Protein AF-A0A329SCL1-F1 (afdb_monomer)

pLDDT: mean 77.86, std 14.29, range [54.31, 95.12]

Solvent-accessible surface area (backbone atoms only — not comparable to full-atom values): 5382 Å² total; per-residue (Å²): 89,80,91,72,79,44,91,79,51,74,50,78,46,80,48,78,44,67,56,67,79,76,83,73,79,59,70,47,101,88,48,82,52,91,72,85,79,83,73,90,77,52,67,78,46,49,47,26,38,39,45,40,33,40,76,89,67,52,72,55,79,76,42,79,51,70,89,72,79,83,81,88,71,81,87,76,90,127

Mean predicted aligned error: 11.89 Å

Sequence (78 aa):
MTGLGVDMAYNAEQTPVPFKYLSQATISNKGARTIWIHSTGKDKDRLTFMLLRDSLGRKYLLYLVVKVKPSTVTATLV

Structure (mmCIF, N/CA/C/O backbone):
data_AF-A0A329SCL1-F1
#
_entry.id   AF-A0A329SCL1-F1
#
loop_
_atom_site.group_PDB
_atom_site.id
_atom_site.type_symbol
_atom_site.label_atom_id
_atom_site.label_alt_id
_atom_site.label_comp_id
_atom_site.label_asym_id
_atom_site.label_entity_id
_atom_site.label_seq_id
_atom_site.pdbx_PDB_ins_code
_atom_site.Cartn_x
_atom_site.Cartn_y
_atom_site.Cartn_z
_atom_site.occupancy
_atom_site.B_iso_or_equiv
_atom_site.auth_seq_id
_atom_site.auth_comp_id
_atom_site.auth_asym_id
_atom_site.auth_atom_id
_atom_site.pdbx_PDB_model_num
ATOM 1 N N . MET A 1 1 ? 19.721 1.750 -17.880 1.00 62.16 1 MET A N 1
ATOM 2 C CA . MET A 1 1 ? 18.548 1.156 -18.559 1.00 62.16 1 MET A CA 1
ATOM 3 C C . MET A 1 1 ? 18.824 0.914 -20.037 1.00 62.16 1 MET A C 1
ATOM 5 O O . MET A 1 1 ? 18.746 -0.228 -20.463 1.00 62.16 1 MET A O 1
ATOM 9 N N . THR A 1 2 ? 19.300 1.915 -20.779 1.00 60.28 2 THR A N 1
ATOM 10 C CA . THR A 1 2 ? 19.692 1.804 -22.199 1.00 60.28 2 THR A CA 1
ATOM 11 C C . THR A 1 2 ? 20.748 0.733 -22.512 1.00 60.28 2 THR A C 1
ATOM 13 O O . THR A 1 2 ? 20.668 0.108 -23.558 1.00 60.28 2 THR A O 1
ATOM 16 N N . GLY A 1 3 ? 21.682 0.435 -21.600 1.00 78.25 3 GLY A N 1
ATOM 17 C CA . GLY A 1 3 ? 22.645 -0.672 -21.766 1.00 78.25 3 GLY A CA 1
ATOM 18 C C . GLY A 1 3 ? 22.102 -2.081 -21.466 1.00 78.25 3 GLY A C 1
ATOM 19 O O . GLY A 1 3 ? 22.810 -3.055 -21.678 1.00 78.25 3 GLY A O 1
ATOM 20 N N . LEU A 1 4 ? 20.869 -2.194 -20.958 1.00 84.81 4 LEU A N 1
ATOM 21 C CA . LEU A 1 4 ? 20.206 -3.461 -20.607 1.00 84.81 4 LEU A CA 1
ATOM 22 C C . LEU A 1 4 ? 19.056 -3.808 -21.571 1.00 84.81 4 LEU A C 1
ATOM 24 O O . LEU A 1 4 ? 18.359 -4.791 -21.350 1.00 84.81 4 LEU A O 1
ATOM 28 N N . GLY A 1 5 ? 18.807 -2.977 -22.592 1.00 91.25 5 GLY A N 1
ATOM 29 C CA . GLY A 1 5 ? 17.644 -3.120 -23.477 1.00 91.25 5 GLY A CA 1
ATOM 30 C C . GLY A 1 5 ? 16.295 -2.875 -22.788 1.00 91.25 5 GLY A C 1
ATOM 31 O O . GLY A 1 5 ? 15.257 -3.235 -23.333 1.00 91.25 5 GLY A O 1
ATOM 32 N N . VAL A 1 6 ? 16.292 -2.279 -21.591 1.00 86.81 6 VAL A N 1
ATOM 33 C CA . VAL A 1 6 ? 15.070 -1.966 -20.839 1.00 86.81 6 VAL A CA 1
ATOM 34 C C . VAL A 1 6 ? 14.703 -0.510 -21.081 1.00 86.81 6 VAL A C 1
ATOM 36 O O . VAL A 1 6 ? 15.475 0.381 -20.726 1.00 86.81 6 VAL A O 1
ATOM 39 N N . ASP A 1 7 ? 13.519 -0.282 -21.644 1.00 91.19 7 ASP A N 1
ATOM 40 C CA . ASP A 1 7 ? 12.994 1.059 -21.921 1.00 91.19 7 ASP A CA 1
ATOM 41 C C . ASP A 1 7 ? 12.380 1.704 -20.665 1.00 91.19 7 ASP A C 1
ATOM 43 O O . ASP A 1 7 ? 12.718 2.825 -20.287 1.00 91.19 7 ASP A O 1
ATOM 47 N N . MET A 1 8 ? 11.556 0.948 -19.930 1.00 91.69 8 MET A N 1
ATOM 48 C CA . MET A 1 8 ? 10.876 1.419 -18.722 1.00 91.69 8 MET A CA 1
ATOM 49 C C . MET A 1 8 ? 10.886 0.356 -17.623 1.00 91.69 8 MET A C 1
ATOM 51 O O . MET A 1 8 ? 10.658 -0.823 -17.883 1.00 91.69 8 MET A O 1
ATOM 55 N N . ALA A 1 9 ? 11.141 0.776 -16.384 1.00 92.69 9 ALA A N 1
ATOM 56 C CA . ALA A 1 9 ? 11.041 -0.080 -15.210 1.00 92.69 9 ALA A CA 1
ATOM 57 C C . ALA A 1 9 ? 9.939 0.447 -14.294 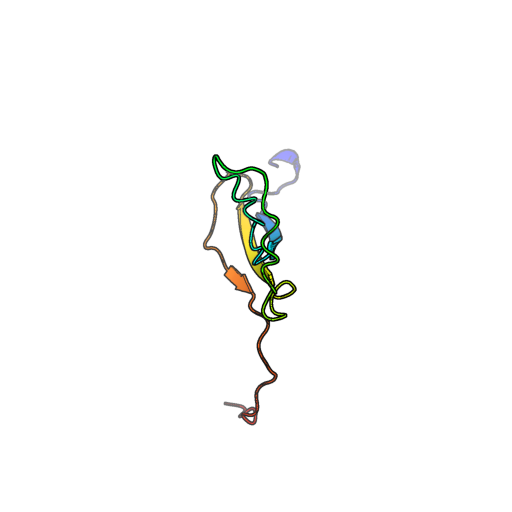1.00 92.69 9 ALA A C 1
ATOM 59 O O . ALA A 1 9 ? 9.780 1.658 -14.141 1.00 92.69 9 ALA A O 1
ATOM 60 N N . TYR A 1 10 ? 9.206 -0.468 -13.670 1.00 92.94 10 TYR A N 1
ATOM 61 C CA . TYR A 1 10 ? 8.128 -0.155 -12.742 1.00 92.94 10 TYR A CA 1
ATOM 62 C C . TYR A 1 10 ? 8.441 -0.741 -11.370 1.00 92.94 10 TYR A C 1
ATOM 64 O O . TYR A 1 10 ? 8.817 -1.905 -11.259 1.00 92.94 10 TYR A O 1
ATOM 72 N N . ASN A 1 11 ? 8.258 0.063 -10.326 1.00 92.56 11 ASN A N 1
ATOM 73 C CA . ASN A 1 11 ? 8.288 -0.382 -8.943 1.00 92.56 11 ASN A CA 1
ATOM 74 C C . ASN A 1 11 ? 6.858 -0.457 -8.408 1.00 92.56 11 ASN A C 1
ATOM 76 O O . ASN A 1 11 ? 6.128 0.537 -8.460 1.00 92.56 11 ASN A O 1
ATOM 80 N N . ALA A 1 12 ? 6.493 -1.618 -7.873 1.00 92.94 12 ALA A N 1
ATOM 81 C CA . ALA A 1 12 ? 5.254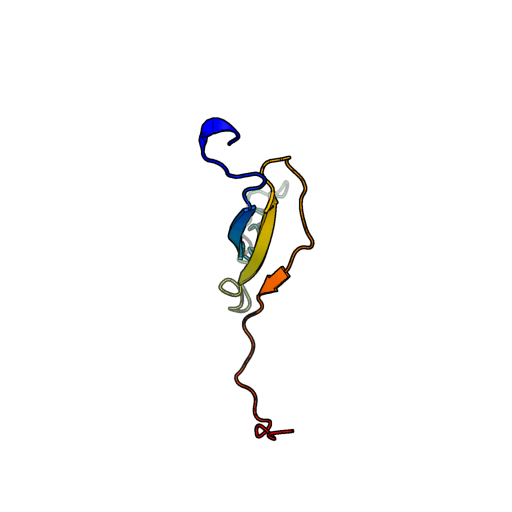 -1.828 -7.145 1.00 92.94 12 ALA A CA 1
ATOM 82 C C . ALA A 1 12 ? 5.593 -2.105 -5.679 1.00 92.94 12 ALA A C 1
ATOM 84 O O . ALA A 1 12 ? 6.356 -3.022 -5.380 1.00 92.94 12 ALA A O 1
ATOM 85 N N . GLU A 1 13 ? 5.034 -1.314 -4.771 1.00 91.38 13 GLU A N 1
ATOM 86 C CA . GLU A 1 13 ? 5.254 -1.464 -3.333 1.00 91.38 13 GLU A CA 1
ATOM 87 C C . GLU A 1 13 ? 3.921 -1.563 -2.599 1.00 91.38 13 GLU A C 1
ATOM 89 O O . GLU A 1 13 ? 2.960 -0.864 -2.923 1.00 91.38 13 GLU A O 1
ATOM 94 N N . GLN A 1 14 ? 3.881 -2.423 -1.582 1.00 91.25 14 GLN A N 1
ATOM 95 C CA . GLN A 1 14 ? 2.774 -2.533 -0.650 1.00 91.25 14 GLN A CA 1
ATOM 96 C C . GLN A 1 14 ? 3.130 -1.839 0.676 1.00 91.25 14 GLN A C 1
ATOM 98 O O . GLN A 1 14 ? 3.921 -2.363 1.459 1.00 91.25 14 GLN A O 1
ATOM 103 N N . THR A 1 15 ? 2.498 -0.702 0.967 1.00 88.38 15 THR A N 1
ATOM 104 C CA . THR A 1 15 ? 2.749 0.074 2.191 1.00 88.38 15 THR A CA 1
ATOM 105 C C . THR A 1 15 ? 1.545 -0.016 3.142 1.00 88.38 15 THR A C 1
ATOM 107 O O . THR A 1 15 ? 0.451 0.447 2.798 1.00 88.38 15 THR A O 1
ATOM 110 N N . PRO A 1 16 ? 1.690 -0.604 4.346 1.00 85.00 16 PRO A N 1
ATOM 111 C CA . PRO A 1 16 ? 0.625 -0.623 5.341 1.00 85.00 16 PRO A CA 1
ATOM 112 C C . PRO A 1 16 ? 0.506 0.736 6.040 1.00 85.00 16 PRO A C 1
ATOM 114 O O . PRO A 1 16 ? 1.487 1.298 6.520 1.00 85.00 16 PRO A O 1
ATOM 117 N N . VAL A 1 17 ? -0.721 1.224 6.168 1.00 82.19 17 VAL A N 1
ATOM 118 C CA . VAL A 1 17 ? -1.079 2.431 6.908 1.00 82.19 17 VAL A CA 1
ATOM 119 C C . VAL A 1 17 ? -1.917 2.030 8.118 1.00 82.19 17 VAL A C 1
ATOM 121 O O . VAL A 1 17 ? -3.069 1.605 7.967 1.00 82.19 17 VAL A O 1
ATOM 124 N N . PRO A 1 18 ? -1.339 2.096 9.329 1.00 74.12 18 PRO A N 1
ATOM 125 C CA . PRO A 1 18 ? -2.064 1.762 10.542 1.00 74.12 18 PRO A CA 1
ATOM 126 C C . PRO A 1 18 ? -3.068 2.869 10.879 1.00 74.12 18 PRO A C 1
ATOM 128 O O . PRO A 1 18 ? -2.729 4.053 10.837 1.00 74.12 18 PRO A O 1
ATOM 131 N N . PHE A 1 19 ? -4.274 2.495 11.312 1.00 69.81 19 PHE A N 1
ATOM 132 C CA . PHE A 1 19 ? -5.212 3.423 11.955 1.00 69.81 19 PHE A CA 1
ATOM 133 C C . PHE A 1 19 ? -4.765 3.691 13.400 1.00 69.81 19 PHE A C 1
ATOM 135 O O . PHE A 1 19 ? -5.432 3.318 14.363 1.00 69.81 19 PHE A O 1
ATOM 142 N N . LYS A 1 20 ? -3.575 4.271 13.581 1.00 63.28 20 LYS A N 1
ATOM 143 C CA . LYS A 1 20 ? -3.058 4.546 14.921 1.00 63.28 20 LYS A CA 1
ATOM 144 C C . LYS A 1 20 ? -3.700 5.822 15.457 1.00 63.28 20 LYS A C 1
ATOM 146 O O . LYS A 1 20 ? -3.483 6.902 14.914 1.00 63.28 20 LYS A O 1
ATOM 151 N N . TYR A 1 21 ? -4.432 5.707 16.563 1.00 57.72 21 TYR A N 1
ATOM 152 C CA . TYR A 1 21 ? -4.735 6.864 17.397 1.00 57.72 21 TYR A CA 1
ATOM 153 C C . TYR A 1 21 ? -3.423 7.276 18.077 1.00 57.72 21 TYR A C 1
ATOM 155 O O . TYR A 1 21 ? -2.869 6.521 18.880 1.00 57.72 21 TYR A O 1
ATOM 163 N N . LEU A 1 22 ? -2.861 8.431 17.712 1.00 60.56 22 LEU A N 1
ATOM 164 C CA . LEU A 1 22 ? -1.776 9.021 18.496 1.00 60.56 22 LEU A CA 1
ATOM 165 C C . LEU A 1 22 ? -2.350 9.295 19.888 1.00 60.56 22 LEU A C 1
ATOM 167 O O . LEU A 1 22 ? -3.322 10.040 20.009 1.00 60.56 22 LEU A O 1
ATOM 171 N N . SER A 1 23 ? -1.798 8.671 20.933 1.00 54.31 23 SER A N 1
ATOM 172 C CA . SER A 1 23 ? -2.215 8.979 22.300 1.00 54.31 23 SER A CA 1
ATOM 173 C C . SER A 1 23 ? -1.893 10.446 22.563 1.00 54.31 23 SER A C 1
ATOM 175 O O . SER A 1 23 ? -0.722 10.816 22.669 1.00 54.31 23 SER A O 1
ATOM 177 N N . GLN A 1 24 ? -2.912 11.295 22.633 1.00 54.62 24 GLN A N 1
ATOM 178 C CA . GLN A 1 24 ? -2.717 12.679 23.030 1.00 54.62 24 GLN A CA 1
ATOM 179 C C . GLN A 1 24 ? -2.557 12.704 24.548 1.00 54.62 24 GLN A C 1
ATOM 181 O O . GLN A 1 24 ? -3.501 12.437 25.288 1.00 54.62 24 GLN A O 1
ATOM 186 N N . ALA A 1 25 ? -1.348 12.997 25.024 1.00 59.34 25 ALA A N 1
ATOM 187 C CA . ALA A 1 25 ? -1.154 13.362 26.417 1.00 59.34 25 ALA A CA 1
ATOM 188 C C . ALA A 1 25 ? -1.725 14.773 26.608 1.00 59.34 25 ALA A C 1
ATOM 190 O O . ALA A 1 25 ? -1.102 15.762 26.224 1.00 59.34 25 ALA A O 1
ATOM 191 N N . THR A 1 26 ? -2.933 14.883 27.160 1.00 55.44 26 THR A N 1
ATOM 192 C CA . THR A 1 26 ? -3.497 16.187 27.524 1.00 55.44 26 THR A CA 1
ATOM 193 C C . THR A 1 26 ? -2.833 16.666 28.814 1.00 55.44 26 THR A C 1
ATOM 195 O O . THR A 1 26 ? -3.222 16.276 29.915 1.00 55.44 26 THR A O 1
ATOM 198 N N . ILE A 1 27 ? -1.806 17.509 28.691 1.00 60.84 27 ILE A N 1
ATOM 199 C CA . ILE A 1 27 ? -1.211 18.206 29.837 1.00 60.84 27 ILE A CA 1
ATOM 200 C C . ILE A 1 27 ? -2.059 19.455 30.101 1.00 60.84 27 ILE A C 1
ATOM 202 O O . ILE A 1 27 ? -2.089 20.383 29.299 1.00 60.84 27 ILE A O 1
ATOM 206 N N . SER A 1 28 ? -2.795 19.455 31.212 1.00 60.44 28 SER A N 1
ATOM 207 C CA . SER A 1 28 ? -3.545 20.618 31.699 1.00 60.44 28 SER A CA 1
ATOM 208 C C . SER A 1 28 ? -2.679 21.419 32.678 1.00 60.44 28 SER A C 1
ATOM 210 O O . SER A 1 28 ? -1.827 20.845 33.353 1.00 60.44 28 SER A O 1
ATOM 212 N N . ASN A 1 29 ? -2.952 22.719 32.850 1.00 63.44 29 ASN A N 1
ATOM 213 C CA . ASN A 1 29 ? -2.306 23.575 33.864 1.00 63.44 29 ASN A CA 1
ATOM 214 C C . ASN A 1 29 ? -2.409 23.039 35.310 1.00 63.44 29 ASN A C 1
ATOM 216 O O . ASN A 1 29 ? -1.721 23.537 36.193 1.00 63.44 29 ASN A O 1
ATOM 220 N N . LYS A 1 30 ? -3.260 22.035 35.569 1.00 69.25 30 LYS A N 1
ATOM 221 C CA . LYS A 1 30 ? -3.408 21.366 36.873 1.00 69.25 30 LYS A CA 1
ATOM 222 C C . LYS A 1 30 ? -2.517 20.119 37.048 1.00 69.25 30 LYS A C 1
ATOM 224 O O . LYS A 1 30 ? -2.679 19.408 38.034 1.00 69.25 30 LYS A O 1
ATOM 229 N N . GLY A 1 31 ? -1.604 19.846 36.112 1.00 62.06 31 GLY A N 1
ATOM 230 C CA . GLY A 1 31 ? -0.707 18.684 36.117 1.00 62.06 31 GLY A CA 1
ATOM 231 C C . GLY A 1 31 ? -1.040 17.649 35.034 1.00 62.06 31 GLY A C 1
ATOM 232 O O . GLY A 1 31 ? -2.092 17.701 34.391 1.00 62.06 31 GLY A O 1
ATOM 233 N N . ALA A 1 32 ? -0.123 16.701 34.814 1.00 64.56 32 ALA A N 1
ATOM 234 C CA . ALA A 1 32 ? -0.314 15.612 33.859 1.00 64.56 32 ALA A CA 1
ATOM 235 C C . ALA A 1 32 ? -1.430 14.676 34.346 1.00 64.56 32 ALA A C 1
ATOM 237 O O . ALA A 1 32 ? -1.295 14.012 35.374 1.00 64.56 32 ALA A O 1
ATOM 238 N N . ARG A 1 33 ? -2.539 14.612 33.604 1.00 62.16 33 ARG A N 1
ATOM 239 C CA . ARG A 1 33 ? -3.611 13.645 33.847 1.00 62.16 33 ARG A CA 1
ATOM 240 C C . ARG A 1 33 ? -3.581 12.622 32.720 1.00 62.16 33 ARG A C 1
ATOM 242 O O . ARG A 1 33 ? -3.932 12.939 31.588 1.00 62.16 33 ARG A O 1
ATOM 249 N N . THR A 1 34 ? -3.149 11.402 33.020 1.00 57.81 34 THR A N 1
ATOM 250 C CA . THR A 1 34 ? -3.191 10.300 32.053 1.00 57.81 34 THR A CA 1
ATOM 251 C C . THR A 1 34 ? -4.646 9.899 31.830 1.00 57.81 34 THR A C 1
ATOM 253 O O . THR A 1 34 ? -5.267 9.294 32.702 1.00 57.81 34 THR A O 1
ATOM 256 N N . ILE A 1 35 ? -5.206 10.263 30.676 1.00 59.53 35 ILE A N 1
ATOM 257 C CA . ILE A 1 35 ? -6.509 9.770 30.227 1.00 59.53 35 ILE A CA 1
ATOM 258 C C . ILE A 1 35 ? -6.246 8.529 29.378 1.00 59.53 35 ILE A C 1
ATOM 260 O O . ILE A 1 35 ? -5.656 8.613 28.301 1.00 59.53 35 ILE A O 1
ATOM 264 N N . TRP A 1 36 ? -6.670 7.370 29.873 1.00 57.53 36 TRP A N 1
ATOM 265 C CA . TRP A 1 36 ? -6.614 6.127 29.115 1.00 57.53 36 TRP A CA 1
ATOM 266 C C . TRP A 1 36 ? -7.713 6.139 28.056 1.00 57.53 36 TRP A C 1
ATOM 268 O O . TRP A 1 36 ? -8.897 6.014 28.364 1.00 57.53 36 TRP A O 1
ATOM 278 N N . ILE A 1 37 ? -7.319 6.308 26.797 1.00 60.44 37 ILE A N 1
ATOM 279 C CA . ILE A 1 37 ? -8.224 6.124 25.665 1.00 60.44 37 ILE A CA 1
ATOM 280 C C . ILE A 1 37 ? -8.227 4.631 25.350 1.00 60.44 37 ILE A C 1
ATOM 282 O O . ILE A 1 37 ? -7.265 4.098 24.796 1.00 60.44 37 ILE A O 1
ATOM 286 N N . HIS A 1 38 ? -9.301 3.946 25.739 1.00 59.50 38 HIS A N 1
ATOM 287 C CA . HIS A 1 38 ? -9.532 2.569 25.323 1.00 59.50 38 HIS A CA 1
ATOM 288 C C . HIS A 1 38 ? -9.791 2.549 23.815 1.00 59.50 38 HIS A C 1
ATOM 290 O O . HIS A 1 38 ? -10.721 3.187 23.325 1.00 59.50 38 HIS A O 1
ATOM 296 N N . SER A 1 39 ? -8.950 1.831 23.076 1.00 59.91 39 SER A N 1
ATOM 297 C CA . SER A 1 39 ? -9.159 1.628 21.647 1.00 59.91 39 SER A CA 1
ATOM 298 C C . SER A 1 39 ? -10.237 0.567 21.417 1.00 59.91 39 SER A C 1
ATOM 300 O O . SER A 1 39 ? -10.352 -0.390 22.181 1.00 59.91 39 SER A O 1
ATOM 302 N N . THR A 1 40 ? -11.035 0.718 20.360 1.00 60.75 40 THR A N 1
ATOM 303 C CA . THR A 1 40 ? -12.181 -0.156 20.034 1.00 60.75 40 THR A CA 1
ATOM 304 C C . THR A 1 40 ? -11.778 -1.534 19.484 1.00 60.75 40 THR A C 1
ATOM 306 O O . THR A 1 40 ? -12.609 -2.241 18.917 1.00 60.75 40 THR A O 1
ATOM 309 N N . GLY A 1 41 ? -10.507 -1.930 19.621 1.00 59.72 41 GLY A N 1
ATOM 310 C CA . GLY A 1 41 ? -9.959 -3.198 19.128 1.00 59.72 41 GLY A CA 1
ATOM 311 C C . GLY A 1 41 ? -9.656 -3.215 17.625 1.00 59.72 41 GLY A C 1
ATOM 312 O O . GLY A 1 41 ? -9.240 -4.245 17.097 1.00 59.72 41 GLY A O 1
ATOM 313 N N . LYS A 1 42 ? -9.850 -2.084 16.933 1.00 63.47 42 LYS A N 1
ATOM 314 C CA . LYS A 1 42 ? -9.538 -1.878 15.502 1.00 63.47 42 LYS A CA 1
ATOM 315 C C . LYS A 1 42 ? -8.158 -1.270 15.254 1.00 63.47 42 LYS A C 1
ATOM 317 O O . LYS A 1 42 ? -7.771 -0.993 14.132 1.00 63.47 42 LYS A O 1
ATOM 322 N N . ASP A 1 43 ? -7.378 -1.108 16.305 1.00 55.22 43 ASP A N 1
ATOM 323 C CA . ASP A 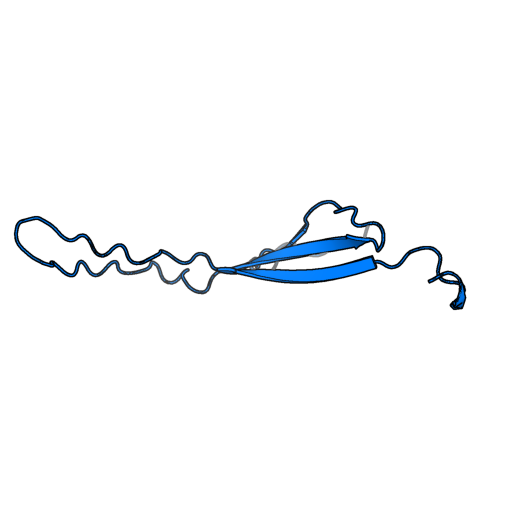1 43 ? -5.995 -0.623 16.337 1.00 55.22 43 ASP A CA 1
ATOM 324 C C . ASP A 1 43 ? -5.012 -1.526 15.561 1.00 55.22 43 ASP A C 1
ATOM 326 O O . ASP A 1 43 ? -3.885 -1.122 15.271 1.00 55.22 43 ASP A O 1
ATOM 330 N N . LYS A 1 44 ? -5.454 -2.732 15.177 1.00 56.31 44 LYS A N 1
ATOM 331 C CA . LYS A 1 44 ? -4.753 -3.647 14.260 1.00 56.31 44 LYS A CA 1
ATOM 332 C C . LYS A 1 44 ? -5.357 -3.689 12.855 1.00 56.31 44 LYS A C 1
ATOM 334 O O . LYS A 1 44 ? -4.796 -4.366 11.986 1.00 56.31 44 LYS A O 1
ATOM 339 N N . ASP A 1 45 ? -6.463 -2.984 12.619 1.00 68.12 45 ASP A N 1
ATOM 340 C CA . ASP A 1 45 ? -6.936 -2.757 11.263 1.00 68.12 45 ASP A CA 1
ATOM 341 C C . ASP A 1 45 ? -5.894 -1.881 10.566 1.00 68.12 45 ASP A C 1
ATOM 343 O O . ASP A 1 45 ? -5.397 -0.880 11.092 1.00 68.12 45 ASP A O 1
ATOM 347 N N . ARG A 1 46 ? -5.504 -2.313 9.374 1.00 70.00 46 ARG A N 1
ATOM 348 C CA . ARG A 1 46 ? -4.574 -1.584 8.524 1.00 70.00 46 ARG A CA 1
ATOM 349 C C . ARG A 1 46 ? -5.188 -1.453 7.156 1.00 70.00 46 ARG A C 1
ATOM 351 O O . ARG A 1 46 ? -5.685 -2.426 6.585 1.00 70.00 46 ARG A O 1
ATOM 358 N N . LEU A 1 47 ? -5.109 -0.241 6.645 1.00 83.44 47 LEU A N 1
ATOM 359 C CA . LEU A 1 47 ? -5.313 0.025 5.245 1.00 83.44 47 LEU A CA 1
ATOM 360 C C . LEU A 1 47 ? -3.999 -0.243 4.538 1.00 83.44 47 LEU A C 1
ATOM 362 O O . LEU A 1 47 ? -2.951 0.112 5.062 1.00 83.44 47 LEU A O 1
ATOM 366 N N . THR A 1 48 ? -4.017 -0.893 3.388 1.00 87.25 48 THR A N 1
ATOM 367 C CA . THR A 1 48 ? -2.775 -1.118 2.657 1.00 87.25 48 THR A CA 1
ATOM 368 C C . THR A 1 48 ? -2.852 -0.425 1.314 1.00 87.25 48 THR A C 1
ATOM 370 O O . THR A 1 48 ? -3.775 -0.662 0.540 1.00 87.25 48 THR A O 1
ATOM 373 N N . PHE A 1 49 ? -1.883 0.440 1.051 1.00 90.31 49 PHE A N 1
ATOM 374 C CA . PHE A 1 49 ? -1.718 1.072 -0.242 1.00 90.31 49 PHE A CA 1
ATOM 375 C C . PHE A 1 49 ? -0.818 0.213 -1.122 1.00 90.31 49 PHE A C 1
ATOM 377 O O . PHE A 1 49 ? 0.233 -0.242 -0.676 1.00 90.31 49 PHE A O 1
ATOM 384 N N 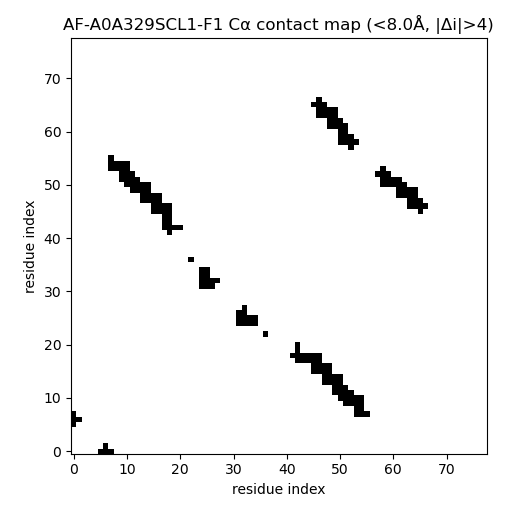. MET A 1 50 ? -1.221 0.013 -2.372 1.00 94.19 50 MET A N 1
ATOM 385 C CA . MET A 1 50 ? -0.319 -0.434 -3.426 1.00 94.19 50 MET A CA 1
ATOM 386 C C . MET A 1 50 ? 0.069 0.777 -4.272 1.00 94.19 50 MET A C 1
ATOM 388 O O . MET A 1 50 ? -0.781 1.416 -4.898 1.00 94.19 50 MET A O 1
ATOM 392 N N . LEU A 1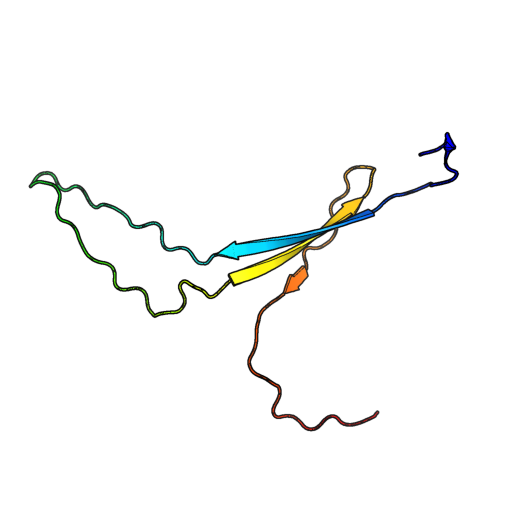 51 ? 1.359 1.105 -4.235 1.00 91.94 51 LEU A N 1
ATOM 393 C CA . LEU A 1 51 ? 1.967 2.230 -4.933 1.00 91.94 51 LEU A CA 1
ATOM 394 C C . LEU A 1 51 ? 2.676 1.724 -6.183 1.00 91.94 51 LEU A C 1
ATOM 396 O O . LEU A 1 51 ? 3.522 0.837 -6.093 1.00 91.94 51 LEU A O 1
ATOM 400 N N . LEU A 1 52 ? 2.365 2.325 -7.330 1.00 94.31 52 LEU A N 1
ATOM 401 C CA . LEU A 1 52 ? 3.025 2.039 -8.598 1.00 94.31 52 LEU A CA 1
ATOM 402 C C . LEU A 1 52 ? 3.747 3.291 -9.105 1.00 94.31 52 LEU A C 1
ATOM 404 O O . LEU A 1 52 ? 3.152 4.370 -9.206 1.00 94.31 52 LEU A O 1
ATOM 408 N N . ARG A 1 53 ? 5.033 3.146 -9.427 1.00 95.12 53 ARG A N 1
ATOM 409 C CA . ARG A 1 53 ? 5.882 4.233 -9.929 1.00 95.12 53 ARG A CA 1
ATOM 410 C C . ARG A 1 53 ? 6.801 3.740 -11.045 1.00 95.12 53 ARG A C 1
ATOM 412 O O . ARG A 1 53 ? 7.352 2.651 -10.925 1.00 95.12 53 ARG A O 1
ATOM 419 N N . ASP A 1 54 ? 7.002 4.543 -12.087 1.00 94.44 54 ASP A N 1
ATOM 420 C CA . ASP A 1 54 ? 7.988 4.243 -13.135 1.00 94.44 54 ASP A CA 1
ATOM 421 C C . ASP A 1 54 ? 9.390 4.815 -12.839 1.00 94.44 54 ASP A C 1
ATOM 423 O O . ASP A 1 54 ? 9.605 5.647 -11.947 1.00 94.44 54 ASP A O 1
ATOM 427 N N . SER A 1 55 ? 10.363 4.368 -13.628 1.00 93.31 55 SER A N 1
ATOM 428 C CA . SER A 1 55 ? 11.757 4.814 -13.598 1.00 93.31 55 SER A CA 1
ATOM 429 C C . SER A 1 55 ? 11.955 6.284 -13.976 1.00 93.31 55 SER A C 1
ATOM 431 O O . SER A 1 55 ? 12.992 6.851 -13.641 1.00 93.31 55 SER A O 1
ATOM 433 N N . LEU A 1 56 ? 10.974 6.916 -14.629 1.00 94.06 56 LEU A N 1
ATOM 434 C CA . LEU A 1 56 ? 10.972 8.352 -14.927 1.00 94.06 56 LEU A CA 1
ATOM 435 C C . LEU A 1 56 ? 10.398 9.185 -13.769 1.00 94.06 56 LEU A C 1
ATOM 437 O O . LEU A 1 56 ? 10.425 10.413 -13.809 1.00 94.06 56 LEU A O 1
ATOM 441 N N . GLY A 1 57 ? 9.899 8.529 -12.719 1.00 91.31 57 GLY A N 1
ATOM 442 C CA . GLY A 1 57 ? 9.349 9.170 -11.535 1.00 91.31 57 GLY A CA 1
ATOM 443 C C . GLY A 1 57 ? 7.839 9.398 -11.565 1.00 91.31 57 GLY A C 1
ATOM 444 O O . GLY A 1 57 ? 7.313 9.94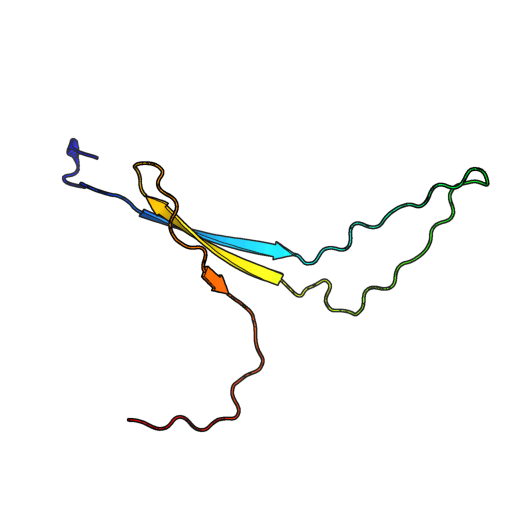0 -10.588 1.00 91.31 57 GLY A O 1
ATOM 445 N N . ARG A 1 58 ? 7.121 8.979 -12.615 1.00 94.56 58 ARG A N 1
ATOM 446 C CA . ARG A 1 58 ? 5.661 9.111 -12.671 1.00 94.56 58 ARG A CA 1
ATOM 447 C C . ARG A 1 58 ? 5.022 8.176 -11.660 1.00 94.56 58 ARG A C 1
ATOM 449 O O . ARG A 1 58 ? 5.355 6.994 -11.576 1.00 94.56 58 ARG A O 1
ATOM 456 N N . LYS A 1 59 ? 4.088 8.727 -10.892 1.00 92.62 59 LYS A N 1
ATOM 457 C CA . LYS A 1 59 ? 3.261 7.985 -9.943 1.00 92.62 59 LYS A CA 1
ATOM 458 C C . LYS A 1 59 ? 1.942 7.651 -10.622 1.00 92.62 59 LYS A C 1
ATOM 460 O O . LYS A 1 59 ? 1.300 8.538 -11.181 1.00 92.62 59 LYS A O 1
ATOM 465 N N . TYR A 1 60 ? 1.557 6.389 -10.561 1.00 91.06 60 TYR A N 1
ATOM 466 C CA . TYR A 1 60 ? 0.280 5.918 -11.073 1.00 91.06 60 TYR A CA 1
ATOM 467 C C . TYR A 1 60 ? -0.771 5.922 -9.963 1.00 91.06 60 TYR A C 1
ATOM 469 O O . TYR A 1 60 ? -0.462 6.169 -8.794 1.00 91.06 60 TYR A O 1
ATOM 477 N N . LEU A 1 61 ? -2.026 5.684 -10.349 1.00 91.19 61 LEU A N 1
ATOM 478 C CA . LEU A 1 61 ? -3.152 5.637 -9.422 1.00 91.19 61 LEU A CA 1
ATOM 479 C C . LEU A 1 61 ? -2.885 4.682 -8.255 1.00 91.19 61 LEU A C 1
ATOM 481 O O . LEU A 1 61 ? -2.371 3.577 -8.419 1.00 91.19 61 LEU A O 1
ATOM 485 N N . LEU A 1 62 ? -3.253 5.159 -7.071 1.00 87.00 62 LEU A N 1
ATOM 486 C CA . LEU A 1 62 ? -3.155 4.438 -5.816 1.00 87.00 62 LEU A CA 1
ATOM 487 C C . LEU A 1 62 ? -4.222 3.348 -5.761 1.00 87.00 62 LEU A C 1
ATOM 489 O O . LEU A 1 62 ? -5.406 3.645 -5.927 1.00 87.00 62 LEU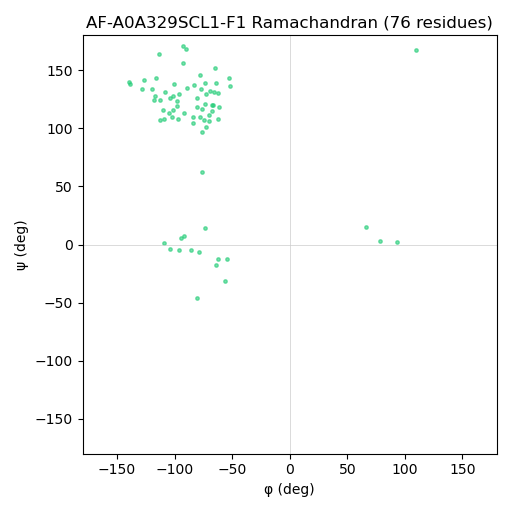 A O 1
ATOM 493 N N . TYR A 1 63 ? -3.822 2.120 -5.445 1.00 86.88 63 TYR A N 1
ATOM 494 C CA . TYR A 1 63 ? -4.775 1.052 -5.159 1.00 86.88 63 TYR A CA 1
ATOM 495 C C . TYR A 1 63 ? -4.912 0.850 -3.661 1.00 86.88 63 TYR A C 1
ATOM 497 O O . TYR A 1 63 ? -3.929 0.859 -2.914 1.00 86.88 63 TYR A O 1
ATOM 505 N N . LEU A 1 64 ? -6.156 0.649 -3.233 1.00 87.06 64 LEU A N 1
ATOM 506 C CA . LEU A 1 64 ? -6.493 0.413 -1.845 1.00 87.06 64 LEU A CA 1
ATOM 507 C C . LEU A 1 64 ? -6.816 -1.053 -1.615 1.00 87.06 64 LEU A C 1
ATOM 509 O O . LEU A 1 64 ? -7.832 -1.557 -2.087 1.00 87.06 64 LEU A O 1
ATOM 513 N N . VAL A 1 65 ? -5.965 -1.726 -0.854 1.00 84.56 65 VAL A N 1
ATOM 514 C CA . VAL A 1 65 ? -6.193 -3.103 -0.435 1.00 84.56 65 VAL A CA 1
ATOM 515 C C . VAL A 1 65 ? -6.789 -3.071 0.966 1.00 84.56 65 VAL A C 1
ATOM 517 O O . VAL A 1 65 ? -6.121 -2.746 1.953 1.00 84.56 65 VAL A O 1
ATOM 520 N N . VAL A 1 66 ? -8.080 -3.390 1.036 1.00 84.19 66 VAL A N 1
ATOM 521 C CA . VAL A 1 66 ? -8.858 -3.441 2.276 1.00 84.19 66 VAL A CA 1
ATOM 522 C C . VAL A 1 66 ? -9.146 -4.896 2.617 1.00 84.19 66 VAL A C 1
ATOM 524 O O . VAL A 1 66 ? -9.627 -5.658 1.780 1.00 84.19 66 VAL A O 1
ATOM 527 N N . LYS A 1 67 ? -8.885 -5.291 3.865 1.00 79.06 67 LYS A N 1
ATOM 528 C CA . LYS A 1 67 ? -9.298 -6.606 4.358 1.00 79.06 67 LYS A CA 1
ATOM 529 C C . LYS A 1 67 ? -10.801 -6.582 4.642 1.00 79.06 67 LYS A C 1
ATOM 531 O O . LYS A 1 67 ? -11.249 -5.846 5.517 1.00 79.06 67 LYS A O 1
ATOM 536 N N . VAL A 1 68 ? -11.565 -7.398 3.921 1.00 81.94 68 VAL A N 1
ATOM 537 C CA . VAL A 1 68 ? -13.018 -7.554 4.101 1.00 81.94 68 VAL A CA 1
ATOM 538 C C . VAL A 1 68 ? -13.363 -8.959 4.600 1.00 81.94 68 VAL A C 1
ATOM 540 O O . VAL A 1 68 ? -12.527 -9.865 4.565 1.00 81.94 68 VAL A O 1
ATOM 543 N N . LYS A 1 69 ? -14.587 -9.142 5.109 1.00 85.56 69 LYS A N 1
ATOM 544 C CA . LYS A 1 69 ? -15.106 -10.476 5.448 1.00 85.56 69 LYS A CA 1
ATOM 545 C C . LYS A 1 69 ? -15.254 -11.316 4.165 1.00 85.56 69 LYS A C 1
ATOM 547 O O . LYS A 1 69 ? -15.486 -10.728 3.109 1.00 85.56 69 LYS A O 1
ATOM 552 N N . PRO A 1 70 ? -15.144 -12.655 4.241 1.00 87.44 70 PRO A N 1
ATOM 553 C CA . PRO A 1 70 ? -15.406 -13.524 3.096 1.00 87.44 70 PRO A CA 1
ATOM 554 C C . PRO A 1 70 ? -16.777 -13.246 2.470 1.00 87.44 70 PRO A C 1
ATOM 556 O O . PRO A 1 70 ? -17.736 -12.951 3.186 1.00 87.44 70 PRO A O 1
ATOM 559 N N . SER A 1 71 ? -16.860 -13.344 1.143 1.00 89.25 71 SER A N 1
ATOM 560 C CA . SER A 1 71 ? -18.129 -13.210 0.425 1.00 89.25 71 SER A CA 1
ATOM 561 C C . SER A 1 71 ? -19.087 -14.333 0.820 1.00 89.25 71 SER A C 1
ATOM 563 O O . SER A 1 71 ? -18.683 -15.489 0.924 1.00 89.25 71 SER A O 1
ATOM 565 N N . THR A 1 72 ? -20.362 -13.994 0.996 1.00 94.94 72 THR A N 1
ATOM 566 C CA . THR A 1 72 ? -21.460 -14.964 1.136 1.00 94.94 72 THR A CA 1
ATOM 567 C C . THR A 1 72 ? -22.188 -15.211 -0.185 1.00 94.94 72 THR A C 1
ATOM 569 O O . THR A 1 72 ? -23.090 -16.041 -0.239 1.00 94.94 72 THR A O 1
ATOM 572 N N . VAL A 1 73 ? -21.831 -14.479 -1.245 1.00 91.75 73 VAL A N 1
ATOM 573 C CA . VAL A 1 73 ? -22.444 -14.608 -2.569 1.00 91.75 73 VAL A CA 1
ATOM 574 C C . VAL A 1 73 ? -21.823 -15.798 -3.292 1.00 91.75 73 VAL A C 1
ATOM 576 O O . VAL A 1 73 ? -20.599 -15.872 -3.428 1.00 91.75 73 VAL A O 1
ATOM 579 N N . THR A 1 74 ? -22.666 -16.713 -3.767 1.00 90.94 74 THR A N 1
ATOM 580 C CA . THR A 1 74 ? -22.249 -17.837 -4.609 1.00 90.94 74 THR A CA 1
ATOM 581 C C . THR A 1 74 ? -21.661 -17.316 -5.918 1.00 90.94 74 THR A C 1
ATOM 583 O O . THR A 1 74 ? -22.261 -16.470 -6.577 1.00 90.94 74 THR A O 1
ATOM 586 N N . ALA A 1 75 ? -20.482 -17.813 -6.293 1.00 90.50 75 ALA A N 1
ATOM 587 C CA . ALA A 1 75 ? -19.857 -17.459 -7.559 1.00 90.50 75 ALA A CA 1
ATOM 588 C C . ALA A 1 75 ? -20.686 -18.021 -8.724 1.00 90.50 75 ALA A C 1
ATOM 590 O O . ALA A 1 75 ? -20.864 -19.233 -8.832 1.00 90.50 75 ALA A O 1
ATOM 591 N N . THR A 1 76 ? -21.168 -17.138 -9.594 1.00 85.62 76 THR A N 1
ATOM 592 C CA . THR A 1 76 ? -21.818 -17.514 -10.852 1.00 85.62 76 THR A CA 1
ATOM 593 C C . THR A 1 76 ? -20.785 -17.404 -11.963 1.00 85.62 76 THR A C 1
ATOM 595 O O . THR A 1 76 ? -20.183 -16.344 -12.133 1.00 85.62 76 THR A O 1
ATOM 598 N N . LEU A 1 77 ? -20.557 -18.490 -12.701 1.00 81.62 77 LEU A N 1
ATOM 599 C CA . LEU A 1 77 ? -19.792 -18.433 -13.944 1.00 81.62 77 LEU A CA 1
ATOM 600 C C . LEU A 1 77 ? -20.682 -17.769 -15.000 1.00 81.62 77 LEU A C 1
ATOM 602 O O . LEU A 1 77 ? -21.790 -18.248 -15.244 1.00 81.62 77 LEU A O 1
ATOM 606 N N . VAL A 1 78 ? -20.216 -16.648 -15.551 1.00 69.25 78 VAL A N 1
ATOM 607 C CA . VAL A 1 78 ? -20.834 -15.952 -16.691 1.00 69.25 78 VAL A CA 1
ATOM 608 C C . VAL A 1 78 ? -20.078 -16.333 -17.952 1.00 69.25 78 VAL A C 1
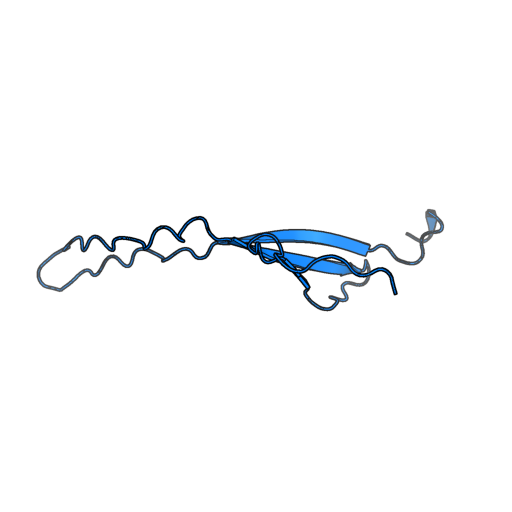ATOM 610 O O . VAL A 1 78 ? -18.830 -16.391 -17.865 1.00 69.25 78 VAL A O 1
#

Foldseek 3Di:
DVVVPDPKDKDKDKAKDFPDDPLDQPADPVGGDRDDDDDPPCRPFIWIWIWMAMPVGDT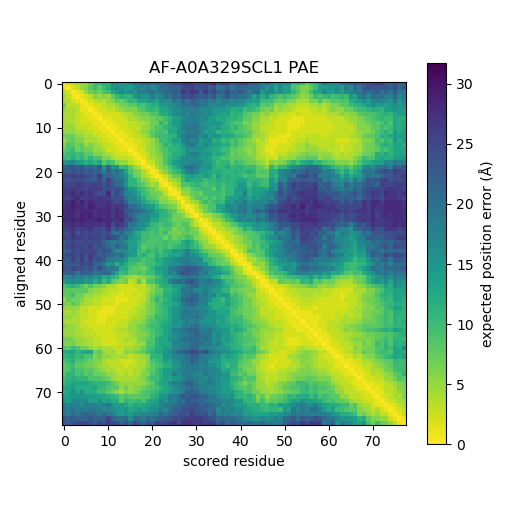DDIDIDGDDDDDPDDDDDD

Organism: NCBI:txid29920

Secondary structure (DSSP, 8-state):
-GGGT-S--EEEEEEEEE--------EETTEE--------S-TT-EEEEEEEEETT-PBPPPEEE---PPP-SPPPP-

Radius of gyration: 22.07 Å; Cα contacts (8 Å, |Δi|>4): 95; chains: 1; bounding box: 45×42×60 Å